Protein AF-A0A957KYV3-F1 (afdb_monomer)

Structure (mmCIF, N/CA/C/O backbone):
data_AF-A0A957KYV3-F1
#
_entry.id   AF-A0A957KYV3-F1
#
loop_
_atom_site.group_PDB
_atom_site.id
_atom_site.type_symbol
_atom_site.label_atom_id
_atom_site.label_alt_id
_atom_site.label_comp_id
_atom_site.label_asym_id
_atom_site.label_entity_id
_atom_site.label_seq_id
_atom_site.pdbx_PDB_ins_code
_atom_site.Cartn_x
_atom_site.Cartn_y
_atom_site.Cartn_z
_atom_site.occupancy
_atom_site.B_iso_or_equiv
_atom_site.auth_seq_id
_atom_site.auth_comp_id
_atom_site.auth_asym_id
_atom_site.auth_atom_id
_atom_site.pdbx_PDB_model_num
ATOM 1 N N . SER A 1 1 ? -8.384 8.704 14.257 1.00 76.94 1 SER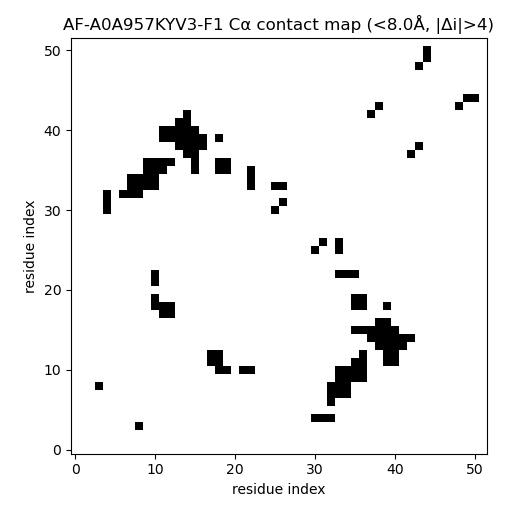 A N 1
ATOM 2 C CA . SER A 1 1 ? -7.265 8.325 13.378 1.00 76.94 1 SER A CA 1
ATOM 3 C C . SER A 1 1 ? -7.526 8.921 12.008 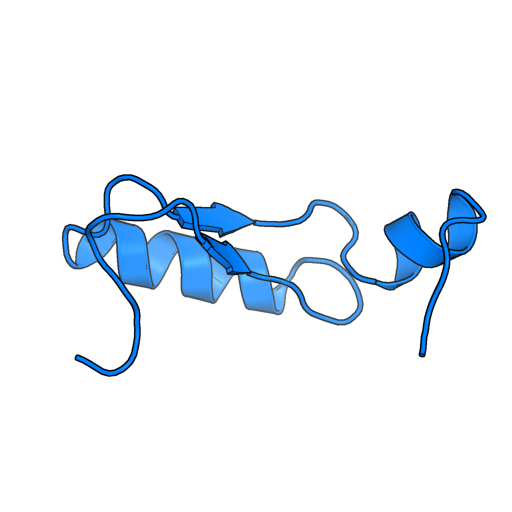1.00 76.94 1 SER A C 1
ATOM 5 O O . SER A 1 1 ? -8.690 8.989 11.638 1.00 76.94 1 SER A O 1
ATOM 7 N N . GLU A 1 2 ? -6.498 9.380 11.292 1.00 93.06 2 GLU A N 1
ATOM 8 C CA . GLU A 1 2 ? -6.624 9.848 9.898 1.00 93.06 2 GLU A CA 1
ATOM 9 C C . GLU A 1 2 ? -6.730 8.683 8.894 1.00 93.06 2 GLU A C 1
ATOM 11 O O . GLU A 1 2 ? -7.166 8.880 7.764 1.00 93.06 2 GLU A O 1
ATOM 16 N N . ILE A 1 3 ? -6.362 7.463 9.307 1.00 95.75 3 ILE A N 1
ATOM 17 C CA . ILE A 1 3 ? -6.450 6.250 8.487 1.00 95.75 3 ILE A CA 1
ATOM 18 C C . ILE A 1 3 ? -7.817 5.591 8.736 1.00 95.75 3 ILE A C 1
ATOM 20 O O . ILE A 1 3 ? -8.130 5.299 9.898 1.00 95.75 3 ILE A O 1
ATOM 24 N N . PRO A 1 4 ? -8.637 5.354 7.693 1.00 95.50 4 PRO A N 1
ATOM 25 C CA . PRO A 1 4 ? -9.938 4.712 7.846 1.00 95.50 4 PRO A CA 1
ATOM 26 C C . PRO A 1 4 ? -9.778 3.245 8.259 1.00 95.50 4 PRO A C 1
ATOM 28 O O . P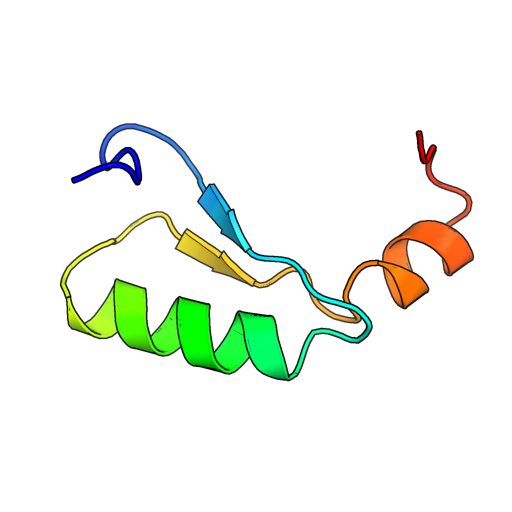RO A 1 4 ? -8.890 2.546 7.776 1.00 95.50 4 PRO A O 1
ATOM 31 N N . THR A 1 5 ? -10.656 2.777 9.144 1.00 95.62 5 THR A N 1
ATOM 32 C CA . THR A 1 5 ? -10.697 1.378 9.609 1.00 95.62 5 THR A CA 1
ATOM 33 C C . THR A 1 5 ? -11.839 0.581 8.975 1.00 95.62 5 THR A C 1
ATOM 35 O O . THR A 1 5 ? -11.936 -0.623 9.174 1.00 95.62 5 THR A O 1
ATOM 38 N N . ASP A 1 6 ? -12.722 1.248 8.233 1.00 96.00 6 ASP A N 1
ATOM 39 C CA . ASP A 1 6 ? -13.904 0.695 7.564 1.00 96.00 6 ASP A CA 1
ATOM 40 C C . ASP A 1 6 ? -13.682 0.438 6.062 1.00 96.00 6 ASP A C 1
ATOM 42 O O . ASP A 1 6 ? -14.594 0.002 5.360 1.00 96.00 6 ASP A O 1
ATOM 46 N N . LYS A 1 7 ? -12.476 0.715 5.555 1.00 96.69 7 LYS A N 1
ATOM 47 C CA . LYS A 1 7 ? -12.104 0.595 4.140 1.00 96.69 7 LYS A CA 1
ATOM 48 C C . LYS A 1 7 ? -10.799 -0.164 3.979 1.00 96.69 7 LYS A C 1
ATOM 50 O O . LYS A 1 7 ? -9.991 -0.234 4.899 1.00 96.69 7 LYS A O 1
ATOM 55 N N . GLU A 1 8 ? -10.601 -0.701 2.782 1.00 98.00 8 GLU A N 1
ATOM 56 C CA . GLU A 1 8 ? -9.300 -1.214 2.368 1.00 98.00 8 GLU A CA 1
ATOM 57 C C . GLU A 1 8 ? -8.318 -0.056 2.178 1.00 98.00 8 GLU A C 1
ATOM 59 O O . GLU A 1 8 ? -8.642 0.958 1.553 1.00 98.00 8 GLU A O 1
ATOM 64 N N . VAL A 1 9 ? -7.114 -0.213 2.722 1.00 98.19 9 VAL A N 1
ATOM 65 C CA . VAL A 1 9 ? -6.039 0.775 2.628 1.00 98.19 9 VAL A CA 1
ATOM 66 C C . VAL A 1 9 ? -4.821 0.128 1.984 1.00 98.19 9 VAL A C 1
ATOM 68 O O . VAL A 1 9 ? -4.210 -0.777 2.550 1.00 98.19 9 VAL A O 1
ATOM 71 N N . ILE A 1 10 ? -4.427 0.635 0.816 1.00 98.19 10 ILE A N 1
ATOM 72 C CA . ILE A 1 10 ? -3.200 0.219 0.134 1.00 98.19 10 ILE A CA 1
ATOM 73 C C . ILE A 1 10 ? -2.086 1.217 0.448 1.00 98.19 10 ILE A C 1
ATOM 75 O O . ILE A 1 10 ? -2.145 2.384 0.061 1.00 98.19 10 ILE A O 1
ATOM 79 N N . VAL A 1 11 ? -1.044 0.755 1.133 1.00 98.31 11 VAL A N 1
ATOM 80 C CA . VAL A 1 11 ? 0.147 1.549 1.438 1.00 98.31 11 VAL A CA 1
ATOM 81 C C . VAL A 1 11 ? 1.171 1.346 0.326 1.00 98.31 11 VAL A C 1
ATOM 83 O O . VAL A 1 11 ? 1.532 0.218 -0.015 1.00 98.31 11 VAL A O 1
ATOM 86 N N . THR A 1 12 ? 1.687 2.442 -0.226 1.00 98.25 12 THR A N 1
ATOM 87 C CA . THR A 1 12 ? 2.702 2.404 -1.284 1.00 98.25 12 THR A CA 1
ATOM 88 C C . THR A 1 12 ? 3.890 3.308 -0.972 1.00 98.25 12 THR A C 1
ATOM 90 O O . THR A 1 12 ? 3.807 4.275 -0.216 1.00 98.25 12 THR A O 1
ATOM 93 N N . CYS A 1 13 ? 5.040 2.965 -1.542 1.00 98.44 13 CYS A N 1
ATOM 94 C CA . CYS A 1 13 ? 6.228 3.809 -1.580 1.00 98.44 13 CYS A CA 1
ATOM 95 C C . CYS A 1 13 ? 6.968 3.563 -2.902 1.00 98.44 13 CYS A C 1
ATOM 97 O O . CYS A 1 13 ? 6.460 2.883 -3.787 1.00 98.44 13 CYS A O 1
ATOM 99 N N . ARG A 1 14 ? 8.199 4.075 -3.047 1.00 98.38 14 ARG A N 1
ATOM 100 C CA . ARG A 1 14 ? 8.978 3.898 -4.287 1.00 98.38 14 ARG A CA 1
ATOM 101 C C . ARG A 1 14 ? 9.097 2.430 -4.742 1.00 98.38 14 ARG A C 1
ATOM 103 O O . ARG A 1 14 ? 8.846 2.151 -5.901 1.00 98.38 14 ARG A O 1
ATOM 110 N N . SER A 1 15 ? 9.492 1.520 -3.850 1.00 98.44 15 SER A N 1
ATOM 111 C CA . SER A 1 15 ? 9.844 0.129 -4.199 1.00 98.44 15 SER A CA 1
ATOM 112 C C . SER A 1 15 ? 9.161 -0.938 -3.333 1.00 98.44 15 SER A C 1
ATOM 114 O O . SER A 1 15 ? 9.568 -2.091 -3.357 1.00 98.44 15 SER A O 1
ATOM 116 N N . GLY A 1 16 ? 8.199 -0.556 -2.490 1.00 98.25 16 GLY A N 1
ATOM 117 C CA . GLY A 1 16 ? 7.533 -1.459 -1.537 1.00 98.25 16 GLY A CA 1
ATOM 118 C C . GLY A 1 16 ? 8.208 -1.595 -0.158 1.00 98.25 16 GLY A C 1
ATOM 119 O O . GLY A 1 16 ? 7.536 -1.909 0.815 1.00 98.25 16 GLY A O 1
ATOM 120 N N . ASN A 1 17 ? 9.505 -1.289 -0.012 1.00 98.12 17 ASN A N 1
ATOM 121 C CA . ASN A 1 17 ? 10.254 -1.586 1.229 1.00 98.12 17 ASN A CA 1
ATOM 122 C C . ASN A 1 17 ? 9.858 -0.755 2.464 1.00 98.12 17 ASN A C 1
ATOM 124 O O . ASN A 1 17 ? 9.984 -1.217 3.595 1.00 98.12 17 ASN A O 1
ATOM 128 N N . ARG A 1 18 ? 9.465 0.510 2.277 1.00 98.50 18 ARG A N 1
ATOM 129 C CA . ARG A 1 18 ? 9.030 1.377 3.392 1.00 98.50 18 ARG A CA 1
ATOM 130 C C . ARG A 1 18 ? 7.565 1.136 3.723 1.00 98.50 18 ARG A C 1
ATOM 132 O O . ARG A 1 18 ? 7.189 1.103 4.887 1.00 98.50 18 ARG A O 1
ATOM 139 N N . SER A 1 19 ? 6.753 0.957 2.687 1.00 98.50 19 SER A N 1
ATOM 140 C CA . SER A 1 19 ? 5.327 0.691 2.820 1.00 98.50 19 SER A CA 1
ATOM 141 C C . SER A 1 19 ? 5.055 -0.668 3.459 1.00 98.50 19 SER A C 1
ATOM 143 O O . SER A 1 19 ? 4.111 -0.763 4.236 1.00 98.50 19 SER A O 1
ATOM 145 N N . SER A 1 20 ? 5.909 -1.678 3.255 1.00 98.56 20 SER A N 1
ATOM 146 C CA . SER A 1 20 ? 5.790 -2.961 3.960 1.00 98.56 20 SER A CA 1
ATOM 147 C C . SER A 1 20 ? 5.968 -2.801 5.471 1.00 98.56 20 SER A C 1
ATOM 149 O O . SER A 1 20 ? 5.127 -3.267 6.230 1.00 98.56 20 SER A O 1
ATOM 151 N N . GLN A 1 21 ? 6.989 -2.056 5.910 1.00 98.56 21 GLN A N 1
ATOM 152 C CA . GLN A 1 21 ? 7.218 -1.761 7.330 1.00 98.56 21 GLN A CA 1
ATOM 153 C C . GLN A 1 21 ? 6.034 -1.014 7.957 1.00 98.56 21 GLN A C 1
ATOM 155 O O . GLN A 1 21 ? 5.589 -1.368 9.046 1.00 98.56 21 GLN A O 1
ATOM 160 N N . VAL A 1 22 ? 5.491 -0.011 7.257 1.00 98.00 22 VAL A N 1
ATOM 161 C CA . VAL A 1 22 ? 4.306 0.733 7.718 1.00 98.00 22 VAL A CA 1
ATOM 162 C C . VAL A 1 22 ? 3.070 -0.164 7.768 1.00 98.00 22 VAL A C 1
ATOM 164 O O . VAL A 1 22 ? 2.320 -0.102 8.735 1.00 98.00 22 VAL A O 1
ATOM 167 N N . THR A 1 23 ? 2.875 -1.027 6.771 1.00 98.44 23 THR A N 1
ATOM 168 C CA . THR A 1 23 ? 1.753 -1.976 6.742 1.00 98.44 23 THR A CA 1
ATOM 169 C C . THR A 1 23 ? 1.814 -2.912 7.947 1.00 98.44 23 THR A C 1
ATOM 171 O O . THR A 1 23 ? 0.833 -3.018 8.675 1.00 98.44 23 THR A O 1
ATOM 174 N N . SER A 1 24 ? 2.976 -3.511 8.231 1.00 98.38 24 SER A N 1
ATOM 175 C CA . SER A 1 24 ? 3.155 -4.374 9.407 1.00 98.38 24 SER A CA 1
ATOM 176 C C . SER A 1 24 ? 2.957 -3.624 10.725 1.00 98.38 24 SER A C 1
ATOM 178 O O . SER A 1 24 ? 2.371 -4.166 11.659 1.00 98.38 24 SER A O 1
ATOM 180 N N . TYR A 1 25 ? 3.408 -2.369 10.805 1.00 98.19 25 TYR A N 1
ATOM 181 C CA . TYR A 1 25 ? 3.165 -1.521 11.971 1.00 98.19 25 TYR A CA 1
ATOM 182 C C . TYR A 1 25 ? 1.667 -1.279 12.198 1.00 98.19 25 TYR A C 1
ATOM 184 O O . TYR A 1 25 ? 1.183 -1.472 13.310 1.00 98.19 25 TYR A O 1
ATOM 192 N N . LEU A 1 26 ? 0.921 -0.914 11.151 1.00 97.62 26 LEU A N 1
ATOM 193 C CA . LEU A 1 26 ? -0.524 -0.685 11.231 1.00 97.62 26 LEU A CA 1
ATOM 194 C C . LEU A 1 26 ? -1.289 -1.967 11.583 1.00 97.62 26 LEU A C 1
ATOM 196 O O . LEU A 1 26 ? -2.168 -1.929 12.440 1.00 97.62 26 LEU A O 1
ATOM 200 N N . GLN A 1 27 ? -0.913 -3.109 11.009 1.00 97.81 27 GLN A N 1
ATOM 201 C CA . GLN A 1 27 ? -1.478 -4.410 11.390 1.00 97.81 27 GLN A CA 1
ATOM 202 C C . GLN A 1 27 ? -1.251 -4.700 12.881 1.00 97.81 27 GLN A C 1
ATOM 204 O O . GLN A 1 27 ? -2.171 -5.117 13.577 1.00 97.81 27 GLN A O 1
ATOM 209 N N . GLY A 1 28 ? -0.063 -4.388 13.411 1.00 97.88 28 GLY A N 1
ATOM 210 C CA . GLY A 1 28 ? 0.235 -4.502 14.844 1.00 97.88 28 GLY A CA 1
ATOM 211 C C . GLY A 1 28 ? -0.602 -3.584 15.747 1.00 97.88 28 GLY A C 1
ATOM 212 O O . GLY A 1 28 ? -0.724 -3.851 16.940 1.00 97.88 28 GLY A O 1
ATOM 213 N N . LEU A 1 29 ? -1.201 -2.527 15.190 1.00 96.56 29 LEU A N 1
ATOM 214 C CA . LEU A 1 29 ? -2.137 -1.634 15.879 1.00 96.56 29 LEU A CA 1
ATOM 215 C C . LEU A 1 29 ? -3.613 -2.042 15.705 1.00 96.56 29 LEU A C 1
ATOM 217 O O . LEU A 1 29 ? -4.487 -1.322 16.188 1.00 96.56 29 LEU A O 1
ATOM 221 N N . GLY A 1 30 ? -3.903 -3.159 15.027 1.00 96.94 30 GLY A N 1
ATOM 222 C CA . GLY A 1 30 ? -5.267 -3.652 14.797 1.00 96.94 30 GLY A CA 1
ATOM 223 C C . GLY A 1 30 ? -5.955 -3.078 13.556 1.00 96.94 30 GLY A C 1
ATOM 224 O O . GLY A 1 30 ? -7.181 -3.084 13.474 1.00 96.94 30 GLY A O 1
ATOM 225 N N . TYR A 1 31 ? -5.198 -2.544 12.594 1.00 97.75 31 TYR A N 1
ATOM 226 C CA . TYR A 1 31 ? -5.751 -2.259 11.271 1.00 97.75 31 TYR A CA 1
ATOM 227 C C . TYR A 1 31 ? -5.778 -3.559 10.467 1.00 97.75 31 TYR A C 1
ATOM 229 O O . TYR A 1 31 ? -4.755 -3.991 9.943 1.00 97.75 31 TYR A O 1
ATOM 237 N N . ASP A 1 32 ? -6.952 -4.176 10.364 1.00 96.12 32 ASP A N 1
ATOM 238 C CA . ASP A 1 32 ? -7.081 -5.521 9.788 1.00 96.12 32 ASP A CA 1
ATOM 239 C C . ASP A 1 32 ? -7.186 -5.529 8.252 1.00 96.12 32 ASP A C 1
ATOM 241 O O . ASP A 1 32 ? -6.987 -6.565 7.621 1.00 96.12 32 ASP A O 1
ATOM 245 N N . ASN A 1 33 ? -7.474 -4.376 7.633 1.00 97.81 33 ASN A N 1
ATOM 246 C CA . ASN A 1 33 ? -7.657 -4.236 6.183 1.00 97.81 33 ASN A CA 1
ATOM 247 C C . ASN A 1 33 ? -6.649 -3.263 5.538 1.00 97.81 33 ASN A C 1
ATOM 249 O O . ASN A 1 33 ? -7.011 -2.387 4.749 1.00 97.81 33 ASN A O 1
ATOM 253 N N . VAL A 1 34 ? -5.374 -3.390 5.916 1.00 98.31 34 VAL A N 1
ATOM 254 C CA . VAL A 1 34 ? -4.246 -2.649 5.324 1.00 98.31 34 VAL A CA 1
ATOM 255 C C . VAL A 1 34 ? -3.320 -3.606 4.572 1.00 98.31 34 VAL 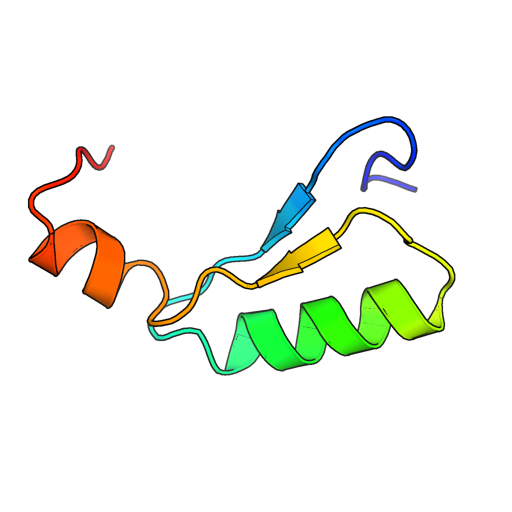A C 1
ATOM 257 O O . VAL A 1 34 ? -2.942 -4.658 5.094 1.00 98.31 34 VAL A O 1
ATOM 260 N N . HIS A 1 35 ? -2.904 -3.214 3.367 1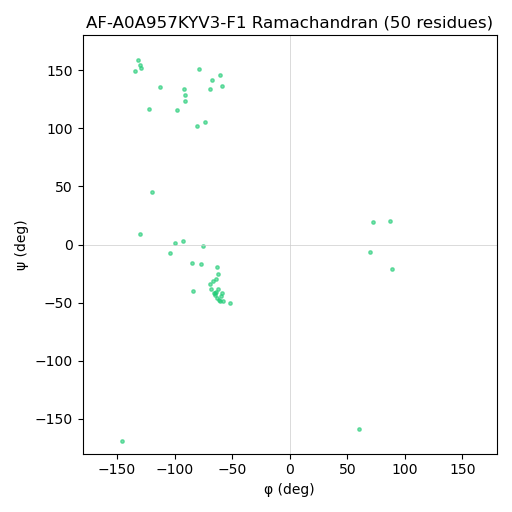.00 98.44 35 HIS A N 1
ATOM 261 C CA . HIS A 1 35 ? -2.056 -4.026 2.491 1.00 98.44 35 HIS A CA 1
ATOM 262 C C . HIS A 1 35 ? -0.917 -3.204 1.895 1.00 98.44 35 HIS A C 1
ATOM 264 O O . HIS A 1 35 ? -1.053 -2.011 1.630 1.00 98.44 35 HIS A O 1
ATOM 270 N N . ASN A 1 36 ? 0.214 -3.858 1.641 1.00 98.56 36 ASN A N 1
ATOM 271 C CA . ASN A 1 36 ? 1.349 -3.245 0.963 1.00 98.56 36 ASN A CA 1
ATOM 272 C C . ASN A 1 36 ? 1.265 -3.478 -0.553 1.00 98.56 36 ASN A C 1
ATOM 274 O O . ASN A 1 36 ? 1.118 -4.617 -0.989 1.00 98.56 36 ASN A O 1
ATOM 278 N N . MET A 1 37 ? 1.481 -2.432 -1.353 1.00 98.38 37 MET A N 1
ATOM 279 C CA . MET A 1 37 ? 1.690 -2.568 -2.798 1.00 98.38 37 MET A CA 1
ATOM 280 C C . MET A 1 37 ? 3.091 -3.137 -3.078 1.00 98.38 37 MET A C 1
ATOM 282 O O . MET A 1 37 ? 4.101 -2.434 -2.945 1.00 98.38 37 MET A O 1
ATOM 286 N N . GLU A 1 38 ? 3.167 -4.415 -3.455 1.00 97.81 38 GLU A N 1
ATOM 287 C CA . GLU A 1 38 ? 4.432 -5.073 -3.795 1.00 97.81 38 GLU A CA 1
ATOM 288 C C . GLU A 1 38 ? 5.143 -4.362 -4.958 1.00 97.81 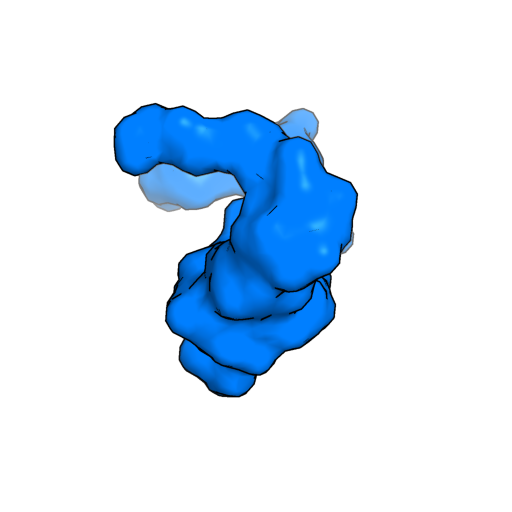38 GLU A C 1
ATOM 290 O O . GLU A 1 38 ? 4.521 -3.917 -5.919 1.00 97.81 38 GLU A O 1
ATOM 295 N N . GLY A 1 39 ? 6.462 -4.176 -4.831 1.00 98.06 39 GLY A N 1
ATOM 296 C CA . GLY A 1 39 ? 7.274 -3.430 -5.798 1.00 98.06 39 GLY A CA 1
ATOM 297 C C . GLY A 1 39 ? 7.022 -1.913 -5.838 1.00 98.06 39 GLY A C 1
ATOM 298 O O . GLY A 1 39 ? 7.792 -1.185 -6.469 1.00 98.06 39 GLY A O 1
ATOM 299 N N . GLY A 1 40 ? 6.018 -1.410 -5.110 1.00 98.31 40 GLY A N 1
ATOM 300 C CA . GLY A 1 40 ? 5.688 0.010 -5.007 1.00 98.31 40 GLY A CA 1
ATOM 301 C C . GLY A 1 40 ? 5.340 0.663 -6.346 1.00 98.31 40 GLY A C 1
ATOM 302 O O . GLY A 1 40 ? 5.007 -0.001 -7.328 1.00 98.31 40 GLY A O 1
ATOM 303 N N . ILE A 1 41 ? 5.463 1.991 -6.402 1.00 98.31 41 ILE A N 1
ATOM 304 C CA . ILE A 1 41 ? 5.133 2.756 -7.615 1.00 98.31 41 ILE A CA 1
ATOM 305 C C . ILE A 1 41 ? 6.010 2.375 -8.819 1.00 98.31 41 ILE A C 1
ATOM 307 O O . ILE A 1 41 ? 5.573 2.516 -9.954 1.00 98.31 41 ILE A O 1
ATOM 311 N N . LEU A 1 42 ? 7.224 1.852 -8.598 1.00 98.31 42 LEU A N 1
ATOM 312 C CA . LEU A 1 42 ? 8.079 1.376 -9.689 1.00 98.31 42 LEU A CA 1
ATOM 313 C C . LEU A 1 42 ? 7.464 0.174 -10.416 1.00 98.31 42 LEU A C 1
ATOM 315 O O . LEU A 1 42 ? 7.482 0.144 -11.643 1.00 98.31 42 LEU A O 1
ATOM 319 N N . ALA A 1 43 ? 6.903 -0.795 -9.685 1.00 98.50 43 ALA A N 1
ATOM 320 C CA . ALA A 1 43 ? 6.218 -1.933 -10.300 1.00 98.50 43 ALA A CA 1
ATOM 321 C C . ALA A 1 43 ? 4.917 -1.503 -10.991 1.00 98.50 43 ALA A C 1
ATOM 323 O O . ALA A 1 43 ? 4.631 -1.965 -12.092 1.00 98.50 43 ALA A O 1
ATOM 324 N N . TRP A 1 44 ? 4.181 -0.560 -10.394 1.00 98.38 44 TRP A N 1
ATOM 325 C CA . TRP A 1 44 ? 2.990 0.041 -11.002 1.00 98.38 44 TRP A CA 1
ATOM 326 C C . TRP A 1 44 ? 3.299 0.709 -12.350 1.00 98.38 44 TRP A C 1
ATOM 328 O O . TRP A 1 44 ? 2.651 0.430 -13.358 1.00 98.38 44 TRP A O 1
ATOM 338 N N . GLN A 1 45 ? 4.344 1.538 -12.391 1.00 98.31 45 GLN A N 1
ATOM 339 C CA . GLN A 1 45 ? 4.812 2.188 -13.616 1.00 98.31 45 GLN A CA 1
ATOM 340 C C . GLN A 1 45 ? 5.335 1.174 -14.640 1.00 98.31 45 GLN A C 1
ATOM 342 O O . GLN A 1 45 ? 5.034 1.295 -15.825 1.00 98.31 45 GLN A O 1
ATOM 347 N N . ALA A 1 46 ? 6.081 0.155 -14.201 1.00 98.38 46 ALA A N 1
ATOM 348 C CA . ALA A 1 46 ? 6.576 -0.908 -15.077 1.00 98.38 46 ALA A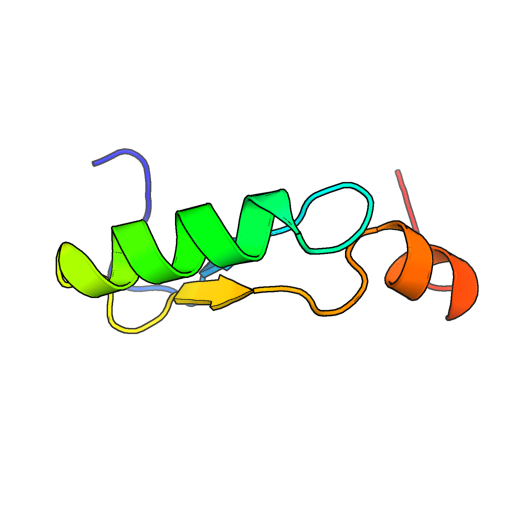 CA 1
ATOM 349 C C . ALA A 1 46 ? 5.439 -1.739 -15.697 1.00 98.38 46 ALA A C 1
ATOM 351 O O . ALA A 1 46 ? 5.580 -2.225 -16.817 1.00 98.38 46 ALA A O 1
ATOM 352 N N . ALA A 1 47 ? 4.304 -1.858 -15.003 1.00 98.38 47 ALA A N 1
ATOM 353 C CA . ALA A 1 47 ? 3.085 -2.472 -15.522 1.00 98.38 47 ALA A CA 1
ATOM 354 C C . ALA A 1 47 ? 2.317 -1.573 -16.516 1.00 98.38 47 ALA A C 1
ATOM 356 O O . ALA A 1 47 ? 1.291 -1.993 -17.046 1.00 98.38 47 ALA A O 1
ATOM 357 N N . GLY A 1 48 ? 2.790 -0.349 -16.781 1.00 98.31 48 GLY A N 1
ATOM 358 C CA . GLY A 1 48 ? 2.149 0.594 -17.702 1.00 98.31 48 GLY A CA 1
ATOM 359 C C . GLY A 1 48 ? 0.851 1.199 -17.165 1.00 98.31 48 GLY A C 1
ATOM 360 O O . GLY A 1 48 ? 0.031 1.678 -17.948 1.00 98.31 48 GLY A O 1
ATOM 361 N N . LEU A 1 49 ? 0.640 1.159 -15.847 1.00 98.19 49 LEU A N 1
ATOM 362 C CA . LEU A 1 49 ? -0.558 1.705 -15.221 1.00 98.19 49 LEU A CA 1
ATOM 363 C C . LEU A 1 49 ? -0.468 3.24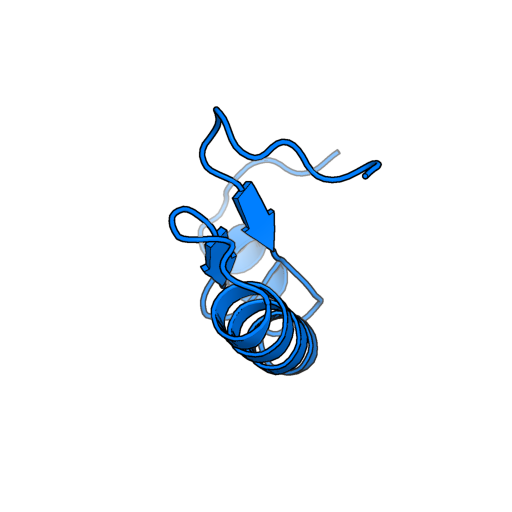0 -15.090 1.00 98.19 49 LEU A C 1
ATOM 365 O O . LEU A 1 49 ? 0.635 3.780 -14.960 1.00 98.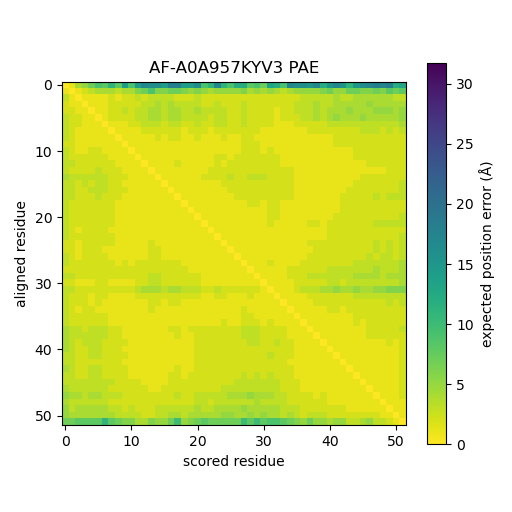19 49 LEU A O 1
ATOM 369 N N . PRO A 1 50 ? -1.608 3.961 -15.107 1.00 97.75 50 PRO A N 1
ATOM 370 C CA . PRO A 1 50 ? -1.622 5.422 -15.059 1.00 97.75 50 PRO A CA 1
ATOM 371 C C . PRO A 1 50 ? -0.978 5.992 -13.794 1.00 97.75 50 PRO A C 1
ATOM 373 O O . PRO A 1 50 ? -1.115 5.431 -12.707 1.00 97.75 50 PRO A O 1
ATOM 376 N N . VAL A 1 51 ? -0.323 7.140 -13.941 1.00 95.44 51 VAL A N 1
ATOM 377 C CA . VAL A 1 51 ? 0.179 7.980 -12.847 1.00 95.44 51 VAL A CA 1
ATOM 378 C C . VAL A 1 51 ? -0.293 9.415 -13.077 1.00 95.44 51 VAL A C 1
ATOM 380 O O . VAL A 1 51 ? -0.519 9.797 -14.227 1.00 95.44 51 VAL A O 1
ATOM 383 N N . GLU A 1 52 ? -0.452 10.178 -11.997 1.00 92.62 52 GLU A N 1
ATOM 384 C CA . GLU A 1 52 ? -0.750 11.620 -12.031 1.00 92.62 52 GLU A CA 1
ATOM 385 C C . GLU A 1 52 ? 0.526 12.466 -11.950 1.00 92.62 52 GLU A C 1
ATOM 387 O O . GLU A 1 52 ? 1.499 12.017 -11.294 1.00 92.62 52 GLU A O 1
#

Solvent-accessible surface area (backbone atoms only — not comparable to full-atom values): 3105 Å² total; per-residue (Å²): 125,95,69,74,85,91,46,82,43,78,35,64,33,69,57,17,72,65,16,40,56,51,32,54,53,41,44,76,71,68,42,87,50,57,41,52,38,73,42,10,53,51,44,44,51,73,69,70,50,93,81,133

pLDDT: mean 97.24, std 3.12, range [76.94, 98.56]

Nearest PDB structures (foldseek):
  5ve3-assembly2_A  TM=9.650E-01  e=2.592E-04  Paraburkholderia phytofirmans PsJN
  5ve4-assembly2_B  TM=9.574E-01  e=4.571E-04  Paraburkholderia phytofirmans PsJN
  5ve5-assembly3_C  TM=9.692E-01  e=8.656E-04  Paraburkholderia phytofirmans PsJN
  5ve4-assembly1_A  TM=9.627E-01  e=1.234E-03  Paraburkholderia phytofirmans PsJN
  5ve5-assembly2_B  TM=9.552E-01  e=1.234E-03  Paraburkholderia phytofirmans PsJN

Mean predicted aligned error: 2.16 Å

Radius of gyration: 11.76 Å; Cα contacts (8 Å, |Δi|>4): 69; chains: 1; bounding box: 24×17×34 Å

Foldseek 3Di:
DVDDLVDAAEFFDQQQPVSVVVQVVVVVVVSPRYYYDHGGVVVCVVVVHDDD

Sequence (52 aa):
SEIPTDKEVIVTCRSGNRSSQVTSYLQGLGYDNVHNMEGGILAWQAAGLPVE

Secondary structure (DSSP, 8-state):
--S-SSS-EEE--SSSHHHHHHHHHHHHTT-TTEEE-TTHHHHHHHTT----